Protein AF-A0A316GVS4-F1 (afdb_monomer_lite)

Foldseek 3Di:
DDPDDDPVRVVVVVVVPPPPQFDQLVNQCVVLVHDSVVSVVLCVVQNRGDVSSVVVSVVDDDD

Sequence (63 aa):
MFSVPDKRQLEMFEFLYVPADVYTDRALAKKYGLSRGQALGLMKLYGPSRPRLDRVMAAQPYP

Radius of gyration: 14.26 Å; chains: 1; bounding box: 35×37×25 Å

pLDDT: mean 70.12, std 10.69, range [44.19, 86.56]

Secondary structure (DSSP, 8-state):
--PPPPHHHHHHHHHHHS-TT---HHHHHHHHT--HHHHHHHHHHH-S-HHHHHHHHHHS---

Structure (mmCIF, N/CA/C/O backbone):
data_AF-A0A316GVS4-F1
#
_entry.id   AF-A0A316GVS4-F1
#
loop_
_atom_site.group_PDB
_atom_site.id
_atom_site.type_symbol
_atom_site.label_atom_id
_atom_site.label_alt_id
_atom_site.label_comp_id
_atom_site.label_asym_id
_atom_site.label_entity_id
_atom_site.label_seq_id
_atom_site.pdbx_PDB_ins_code
_atom_site.Cartn_x
_atom_site.Cartn_y
_atom_site.Cartn_z
_atom_site.occupancy
_atom_site.B_iso_or_equiv
_atom_site.auth_seq_id
_atom_site.auth_comp_id
_atom_site.auth_asym_id
_atom_site.auth_atom_id
_atom_site.pdbx_PDB_model_num
ATOM 1 N N . MET A 1 1 ? 22.542 25.646 -15.673 1.00 44.19 1 MET A N 1
ATOM 2 C CA . MET A 1 1 ? 21.141 25.801 -16.119 1.00 44.19 1 MET A CA 1
ATOM 3 C C . MET A 1 1 ? 20.375 24.632 -15.513 1.00 44.19 1 MET A C 1
ATOM 5 O O . MET A 1 1 ? 20.659 23.504 -15.889 1.00 44.19 1 MET A O 1
ATOM 9 N N . PHE A 1 2 ? 19.560 24.847 -14.476 1.00 53.91 2 PHE A N 1
ATOM 10 C CA . PHE A 1 2 ? 18.821 23.743 -13.849 1.00 53.91 2 PHE A CA 1
ATOM 11 C C . PHE A 1 2 ? 17.669 23.356 -14.780 1.00 53.91 2 PHE A C 1
ATOM 13 O O . PHE A 1 2 ? 16.771 24.166 -15.003 1.00 53.91 2 PHE A O 1
ATOM 20 N N . SER A 1 3 ? 17.740 22.164 -15.381 1.00 62.94 3 SER A N 1
ATOM 21 C CA . SER A 1 3 ? 16.642 21.620 -16.184 1.00 62.94 3 SER A CA 1
ATOM 22 C C . SER A 1 3 ? 15.387 21.545 -15.328 1.00 62.94 3 SER A C 1
ATOM 24 O O . SER A 1 3 ? 15.422 21.000 -14.225 1.00 62.94 3 SER A O 1
ATOM 26 N N . VAL A 1 4 ? 14.286 22.087 -15.848 1.00 65.06 4 VAL A N 1
ATOM 27 C CA . VAL A 1 4 ? 12.958 21.890 -15.266 1.00 65.06 4 VAL A CA 1
ATOM 28 C C . VAL A 1 4 ? 12.721 20.379 -15.215 1.00 65.06 4 VAL A C 1
ATOM 30 O O . VAL A 1 4 ? 12.829 19.738 -16.264 1.00 65.06 4 VAL A O 1
ATOM 33 N N . PRO A 1 5 ? 12.477 19.791 -14.031 1.00 66.88 5 PRO A N 1
ATOM 34 C CA . PRO A 1 5 ? 12.302 18.355 -13.925 1.00 66.88 5 PRO A CA 1
ATOM 35 C C . PRO A 1 5 ? 11.123 17.916 -14.792 1.00 66.88 5 PRO A C 1
ATOM 37 O O . PRO A 1 5 ? 10.043 18.512 -14.753 1.00 66.88 5 PRO A O 1
ATOM 40 N N . ASP A 1 6 ? 11.358 16.881 -15.594 1.00 74.94 6 ASP A N 1
ATOM 41 C CA . ASP A 1 6 ? 10.326 16.268 -16.425 1.00 74.94 6 ASP A CA 1
ATOM 42 C C . ASP A 1 6 ? 9.192 15.749 -15.522 1.00 74.94 6 ASP A C 1
ATOM 44 O O . ASP A 1 6 ? 9.417 15.384 -14.364 1.00 74.94 6 ASP A O 1
ATOM 48 N N . LYS A 1 7 ? 7.957 15.683 -16.030 1.00 67.06 7 LYS A N 1
ATOM 49 C CA . LYS A 1 7 ? 6.788 15.223 -15.254 1.00 67.06 7 LYS A CA 1
ATOM 50 C C . LYS A 1 7 ? 7.038 13.858 -14.608 1.00 67.06 7 LYS A C 1
ATOM 52 O O . LYS A 1 7 ? 6.653 13.637 -13.467 1.00 67.06 7 LYS A O 1
ATOM 57 N N . ARG A 1 8 ? 7.772 12.983 -15.301 1.00 62.16 8 ARG A N 1
ATOM 58 C CA . ARG A 1 8 ? 8.198 11.671 -14.791 1.00 62.16 8 ARG A CA 1
ATOM 59 C C . ARG A 1 8 ? 9.157 11.768 -13.606 1.00 62.16 8 ARG A C 1
ATOM 61 O O . ARG A 1 8 ? 9.101 10.940 -12.704 1.00 62.16 8 ARG A O 1
ATOM 68 N N . GLN A 1 9 ? 10.033 12.770 -13.597 1.00 65.50 9 GLN A N 1
ATOM 69 C CA . GLN A 1 9 ? 10.945 13.023 -12.483 1.00 65.50 9 GLN A CA 1
ATOM 70 C C . GLN A 1 9 ? 10.175 13.560 -11.277 1.00 65.50 9 GLN A C 1
ATOM 72 O O . GLN A 1 9 ? 10.407 13.091 -10.169 1.00 65.50 9 GLN A O 1
ATOM 77 N N . LEU A 1 10 ? 9.212 14.462 -11.486 1.00 66.44 10 LEU A N 1
ATOM 78 C CA . LEU A 1 10 ? 8.324 14.943 -10.421 1.00 66.44 10 LEU A CA 1
ATOM 79 C C . LEU A 1 10 ? 7.487 13.809 -9.811 1.00 66.44 10 LEU A C 1
ATOM 81 O O . LEU A 1 10 ? 7.428 13.693 -8.591 1.00 66.44 10 LEU A O 1
ATOM 85 N N . GLU A 1 11 ? 6.919 12.925 -10.633 1.00 60.56 11 GLU A N 1
ATOM 86 C CA . GLU A 1 11 ? 6.198 11.730 -10.165 1.00 60.56 11 GLU A CA 1
ATOM 87 C C . GLU A 1 11 ? 7.102 10.769 -9.379 1.00 60.56 11 GLU A C 1
ATOM 89 O O . GLU A 1 11 ? 6.680 10.176 -8.384 1.00 60.56 11 GLU A O 1
ATOM 94 N N . MET A 1 12 ? 8.360 10.621 -9.804 1.00 60.16 12 MET A N 1
ATOM 95 C CA . MET A 1 12 ? 9.348 9.812 -9.094 1.00 60.16 12 MET A CA 1
ATOM 96 C C . MET A 1 12 ? 9.717 10.437 -7.745 1.00 60.16 12 MET A C 1
ATOM 98 O O . MET A 1 12 ? 9.810 9.721 -6.751 1.00 60.16 12 MET A O 1
ATOM 102 N N . PHE A 1 13 ? 9.880 11.761 -7.684 1.00 61.00 13 PHE A N 1
ATOM 103 C CA . PHE A 1 13 ? 10.118 12.466 -6.427 1.00 61.00 13 PHE A CA 1
ATOM 104 C C . PHE A 1 13 ? 8.912 12.370 -5.495 1.00 61.00 13 PHE A C 1
ATOM 106 O O . PHE A 1 13 ? 9.105 12.061 -4.325 1.00 61.00 13 PHE A O 1
ATOM 113 N N . GLU A 1 14 ? 7.681 12.529 -5.989 1.00 59.84 14 GLU A N 1
ATOM 114 C CA . GLU A 1 14 ? 6.476 12.285 -5.185 1.00 59.84 14 GLU A CA 1
ATOM 115 C C . GLU A 1 14 ? 6.481 10.864 -4.605 1.00 59.84 14 GLU A C 1
ATOM 117 O O . GLU A 1 14 ? 6.242 10.692 -3.415 1.00 59.84 14 GLU A O 1
ATOM 122 N N . PHE A 1 15 ? 6.822 9.848 -5.403 1.00 57.38 15 PHE A N 1
ATOM 123 C CA . PHE A 1 15 ? 6.895 8.460 -4.938 1.00 57.38 15 PHE A CA 1
ATOM 124 C C . PHE A 1 15 ? 7.981 8.222 -3.874 1.00 57.38 15 PHE A C 1
ATOM 126 O O . PHE A 1 15 ? 7.763 7.436 -2.955 1.00 57.38 15 PHE A O 1
ATOM 133 N N . LEU A 1 16 ? 9.131 8.893 -3.985 1.00 55.91 16 LEU A N 1
ATOM 134 C CA . LEU A 1 16 ? 10.259 8.762 -3.053 1.00 55.91 16 LEU A CA 1
ATOM 135 C C . LEU A 1 16 ? 10.082 9.584 -1.765 1.00 55.91 16 LEU A C 1
ATOM 137 O O . LEU A 1 16 ? 10.623 9.206 -0.729 1.00 55.91 16 LEU A O 1
ATOM 141 N N . TYR A 1 17 ? 9.344 10.697 -1.828 1.00 53.16 17 TYR A N 1
ATOM 142 C CA . TYR A 1 17 ? 9.084 11.585 -0.689 1.00 53.16 17 TYR A CA 1
ATOM 143 C C . TYR A 1 17 ? 7.797 11.263 0.067 1.00 53.16 17 TYR A C 1
ATOM 145 O O . TYR A 1 17 ? 7.599 11.799 1.158 1.00 53.16 17 TYR A O 1
ATOM 153 N N . VAL A 1 18 ? 6.924 10.398 -0.462 1.00 55.97 18 VAL A N 1
ATOM 154 C CA . VAL A 1 18 ? 5.851 9.826 0.354 1.00 55.97 18 VAL A CA 1
ATOM 155 C C . VAL A 1 18 ? 6.539 8.981 1.430 1.00 55.97 18 VAL A C 1
ATOM 157 O O . VAL A 1 18 ? 7.202 7.999 1.087 1.00 55.97 18 VAL A O 1
ATOM 160 N N . PRO A 1 19 ? 6.420 9.335 2.724 1.00 53.56 19 PRO A N 1
ATOM 161 C CA . PRO A 1 19 ? 6.937 8.487 3.785 1.00 53.56 19 PRO A CA 1
ATOM 162 C C . PRO A 1 19 ? 6.361 7.092 3.564 1.00 53.56 19 PRO A C 1
ATOM 164 O O . PRO A 1 19 ? 5.169 6.973 3.279 1.00 53.56 19 PRO A O 1
ATOM 167 N N . ALA A 1 20 ? 7.163 6.037 3.707 1.00 53.91 20 ALA A N 1
ATOM 168 C CA . ALA A 1 20 ? 6.711 4.652 3.526 1.00 53.91 20 ALA A CA 1
ATOM 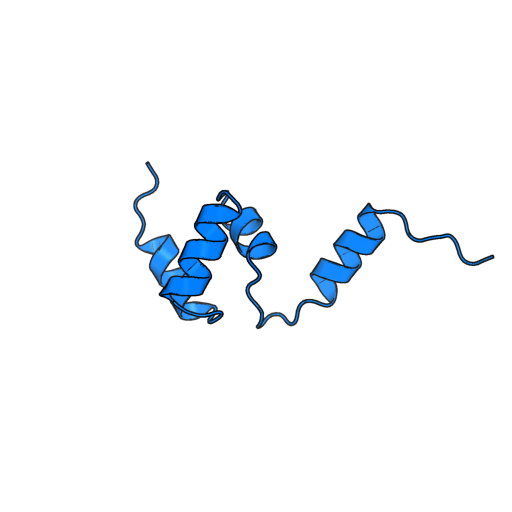169 C C . ALA A 1 20 ? 5.485 4.270 4.401 1.00 53.91 20 ALA A C 1
ATOM 171 O O . ALA A 1 20 ? 4.881 3.211 4.200 1.00 53.91 20 ALA A O 1
ATOM 172 N N . ASP A 1 21 ? 5.111 5.154 5.332 1.00 53.91 21 ASP A N 1
ATOM 173 C CA . ASP A 1 21 ? 3.967 5.090 6.235 1.00 53.91 21 ASP A CA 1
ATOM 174 C C . ASP A 1 21 ? 2.689 5.795 5.742 1.00 53.91 21 ASP A C 1
ATOM 176 O O . ASP A 1 21 ? 1.625 5.579 6.324 1.00 53.91 21 ASP A O 1
ATOM 180 N N . VAL A 1 22 ? 2.728 6.602 4.675 1.00 63.50 22 VAL A N 1
ATOM 181 C CA . VAL A 1 22 ? 1.533 7.287 4.151 1.00 63.50 22 VAL A CA 1
ATOM 182 C C . VAL A 1 22 ? 1.017 6.551 2.921 1.00 63.50 22 VAL A C 1
ATOM 184 O O . VAL A 1 22 ? 1.428 6.797 1.788 1.00 63.50 22 VAL A O 1
ATOM 187 N N . TYR A 1 23 ? 0.069 5.640 3.136 1.00 68.75 23 TYR A N 1
ATOM 188 C CA . TYR A 1 23 ? -0.706 5.067 2.039 1.00 68.75 23 TYR A CA 1
ATOM 189 C C . TYR A 1 23 ? -1.553 6.171 1.418 1.00 68.75 23 TYR A C 1
ATOM 191 O O . TYR A 1 23 ? -2.541 6.590 2.007 1.00 68.75 23 TYR A O 1
ATOM 199 N N . THR A 1 24 ? -1.152 6.663 0.248 1.00 76.12 24 THR A N 1
ATOM 200 C CA . THR A 1 24 ? -1.968 7.576 -0.556 1.00 76.12 24 THR A CA 1
ATOM 201 C C . THR A 1 24 ? -2.933 6.786 -1.435 1.00 76.12 24 THR A C 1
ATOM 203 O O . THR A 1 24 ? -2.671 5.639 -1.808 1.00 76.12 24 THR A O 1
ATOM 206 N N . ASP A 1 25 ? -4.044 7.413 -1.813 1.00 78.81 25 ASP A N 1
ATOM 207 C CA . ASP A 1 25 ? -5.057 6.838 -2.702 1.00 78.81 25 ASP A CA 1
ATOM 208 C C . ASP A 1 25 ? -4.443 6.442 -4.052 1.00 78.81 25 ASP A C 1
ATOM 210 O O . ASP A 1 25 ? -4.764 5.391 -4.603 1.00 78.81 25 ASP A O 1
ATOM 214 N N . ARG A 1 26 ? -3.491 7.239 -4.551 1.00 79.31 26 ARG A N 1
ATOM 215 C CA . ARG A 1 26 ? -2.715 6.942 -5.764 1.00 79.31 26 ARG A CA 1
ATOM 216 C C . ARG A 1 26 ? -1.822 5.711 -5.611 1.00 79.31 26 ARG A C 1
ATOM 218 O O . ARG A 1 26 ? -1.825 4.850 -6.490 1.00 79.31 26 ARG A O 1
ATOM 225 N N . ALA A 1 27 ? -1.055 5.622 -4.524 1.00 78.31 27 ALA A N 1
ATOM 226 C CA . ALA A 1 27 ? -0.165 4.485 -4.289 1.00 78.31 27 ALA A CA 1
ATOM 227 C C . ALA A 1 27 ? -0.960 3.185 -4.113 1.00 78.31 27 ALA A C 1
ATOM 229 O O . ALA A 1 27 ? -0.592 2.153 -4.674 1.00 78.31 27 ALA A O 1
ATOM 2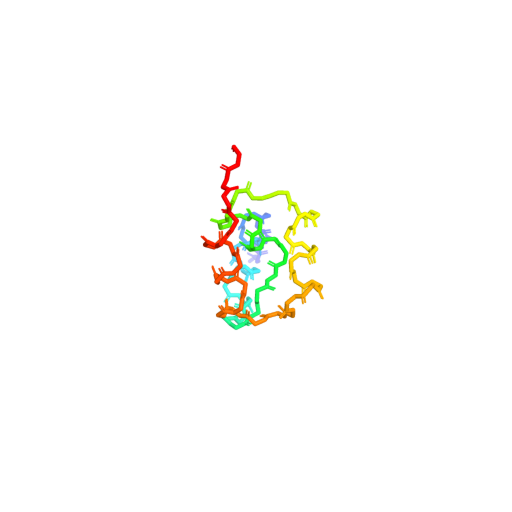30 N N . LEU A 1 28 ? -2.084 3.252 -3.396 1.00 78.44 28 LEU A N 1
ATOM 231 C CA . LEU A 1 28 ? -2.976 2.120 -3.177 1.00 78.44 28 LEU A CA 1
ATOM 232 C C . LEU A 1 28 ? -3.666 1.681 -4.479 1.00 78.44 28 LEU A C 1
ATOM 234 O O . LEU A 1 28 ? -3.674 0.491 -4.786 1.00 78.44 28 LEU A O 1
ATOM 238 N N . ALA A 1 29 ? -4.155 2.634 -5.279 1.00 82.62 29 ALA A N 1
ATOM 239 C CA . ALA A 1 29 ? -4.709 2.371 -6.607 1.00 82.62 29 ALA A CA 1
ATOM 240 C C . ALA A 1 29 ? -3.700 1.662 -7.520 1.00 82.62 29 ALA A C 1
ATOM 242 O O . ALA A 1 29 ? -4.018 0.637 -8.117 1.00 82.62 29 ALA A O 1
ATOM 243 N N . LYS A 1 30 ? -2.455 2.152 -7.569 1.00 80.38 30 LYS A 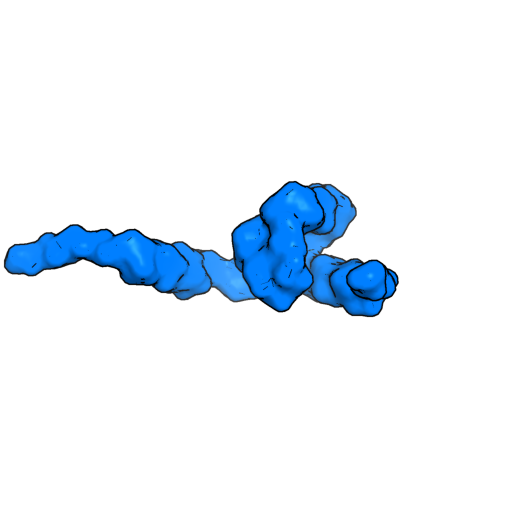N 1
ATOM 244 C CA . LYS A 1 30 ? -1.390 1.554 -8.387 1.00 80.38 30 LYS A CA 1
ATOM 245 C C . LYS A 1 30 ? -0.979 0.161 -7.899 1.00 80.38 30 LYS A C 1
ATOM 247 O O . LYS A 1 30 ? -0.786 -0.727 -8.720 1.00 80.38 30 LYS A O 1
ATOM 252 N N . LYS A 1 31 ? -0.834 -0.031 -6.584 1.00 78.94 31 LYS A N 1
ATOM 253 C CA . LYS A 1 31 ? -0.380 -1.298 -5.980 1.00 78.94 31 LYS A CA 1
ATOM 254 C C . LYS A 1 31 ? -1.387 -2.434 -6.177 1.00 78.94 31 LYS A C 1
ATOM 256 O O . LYS A 1 31 ? -0.972 -3.565 -6.392 1.00 78.94 31 LYS A O 1
ATOM 261 N N . TYR A 1 32 ? -2.680 -2.124 -6.099 1.00 77.44 32 TYR A N 1
ATOM 262 C CA . TYR A 1 32 ? -3.761 -3.116 -6.114 1.00 77.44 32 TYR A CA 1
ATOM 263 C C . TYR A 1 32 ? -4.625 -3.079 -7.382 1.00 77.44 32 TYR A C 1
ATOM 265 O O . TYR A 1 32 ? -5.662 -3.728 -7.435 1.00 77.44 32 TYR A O 1
ATOM 273 N N . GLY A 1 33 ? -4.229 -2.310 -8.403 1.00 80.81 33 GLY A N 1
ATOM 274 C CA . GLY A 1 33 ? -4.984 -2.196 -9.656 1.00 80.81 33 GLY A CA 1
ATOM 275 C C . GLY A 1 33 ? -6.384 -1.593 -9.488 1.00 80.81 33 GLY A C 1
ATOM 276 O O . GLY A 1 33 ? -7.273 -1.866 -10.288 1.00 80.81 33 GLY A O 1
ATOM 277 N N . LEU A 1 34 ? -6.600 -0.793 -8.441 1.00 82.38 34 LEU A N 1
ATOM 278 C CA . LEU A 1 34 ? -7.903 -0.215 -8.121 1.00 82.38 34 LEU A CA 1
ATOM 279 C C . LEU A 1 34 ? -8.110 1.127 -8.817 1.00 82.38 34 LEU A C 1
ATOM 281 O O . LEU A 1 34 ? -7.164 1.858 -9.121 1.00 82.38 34 LEU A O 1
ATOM 285 N N . SER A 1 35 ? -9.373 1.524 -8.959 1.00 86.56 35 SER A N 1
ATOM 286 C CA . SER A 1 35 ? -9.683 2.921 -9.246 1.00 86.56 35 SER A CA 1
ATOM 287 C C . SER A 1 35 ? -9.307 3.812 -8.058 1.00 86.56 35 SER A C 1
ATOM 289 O O . SER A 1 35 ? -9.372 3.418 -6.888 1.00 86.56 35 SER A O 1
ATOM 291 N N . ARG A 1 36 ? -8.981 5.073 -8.350 1.00 80.69 36 ARG A N 1
ATOM 292 C CA . ARG A 1 36 ? -8.678 6.077 -7.322 1.00 80.69 36 ARG A CA 1
ATOM 293 C C . ARG A 1 36 ? -9.823 6.253 -6.312 1.00 80.69 36 ARG A C 1
ATOM 295 O O . ARG A 1 36 ? -9.570 6.463 -5.131 1.00 80.69 36 ARG A O 1
ATOM 302 N N . GLY A 1 37 ? -11.074 6.117 -6.762 1.00 83.38 37 GLY A N 1
ATOM 303 C CA . GLY A 1 37 ? -12.260 6.177 -5.904 1.00 83.38 37 GLY A CA 1
ATOM 304 C C . GLY A 1 37 ? -12.357 5.003 -4.927 1.00 83.38 37 GLY A C 1
ATOM 305 O O . GLY A 1 37 ? -12.621 5.217 -3.745 1.00 83.38 37 GLY A O 1
ATOM 306 N N . GLN A 1 38 ? -12.074 3.782 -5.388 1.00 83.62 38 GLN A N 1
ATOM 307 C CA . GLN A 1 38 ? -12.023 2.593 -4.526 1.00 83.62 38 GLN A CA 1
ATOM 308 C C . GLN A 1 38 ? -10.902 2.711 -3.491 1.00 83.62 38 GLN A C 1
ATOM 310 O O . GLN A 1 38 ? -11.133 2.495 -2.302 1.00 83.62 38 GLN A O 1
ATOM 315 N N . ALA A 1 39 ? -9.713 3.138 -3.922 1.00 82.62 39 ALA A N 1
ATOM 316 C CA . ALA A 1 39 ? -8.586 3.364 -3.028 1.00 82.62 39 ALA A CA 1
ATOM 317 C C . ALA A 1 39 ? -8.900 4.421 -1.950 1.00 82.62 39 ALA A C 1
ATOM 319 O O . ALA A 1 39 ? -8.649 4.197 -0.764 1.00 82.62 39 ALA A O 1
ATOM 320 N N . LEU A 1 40 ? -9.523 5.539 -2.337 1.00 84.00 40 LEU A N 1
ATOM 321 C CA . LEU A 1 40 ? -9.958 6.577 -1.402 1.00 84.00 40 LEU A CA 1
ATOM 322 C C . LEU A 1 40 ? -11.030 6.069 -0.427 1.00 84.00 40 LEU A C 1
ATOM 324 O O . LEU A 1 40 ? -10.985 6.394 0.760 1.00 84.00 40 LEU A O 1
ATOM 328 N N . GLY A 1 41 ? -11.986 5.269 -0.906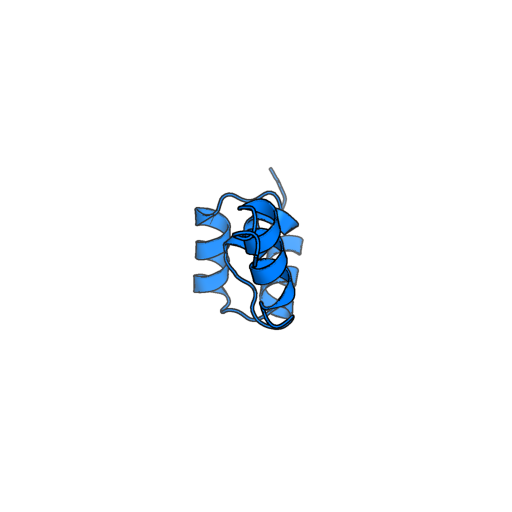 1.00 83.44 41 GLY A N 1
ATOM 329 C CA . GLY A 1 41 ? -13.003 4.641 -0.061 1.00 83.44 41 GLY A CA 1
ATOM 330 C C . GLY A 1 41 ? -12.380 3.755 1.018 1.00 83.44 41 GLY A C 1
ATOM 331 O O . GLY A 1 41 ? -12.743 3.848 2.188 1.00 83.44 41 GLY A O 1
ATOM 332 N N . LEU A 1 42 ? -11.368 2.974 0.651 1.00 80.19 42 LEU A N 1
ATOM 333 C CA . LEU A 1 42 ? -10.663 2.080 1.570 1.00 80.19 42 LEU A CA 1
ATOM 334 C C . LEU A 1 42 ? -9.861 2.860 2.615 1.00 80.19 42 LEU A C 1
ATOM 336 O O . LEU A 1 42 ? -9.920 2.543 3.802 1.00 80.19 42 LEU A O 1
ATOM 340 N N . MET A 1 43 ? -9.210 3.949 2.214 1.00 80.00 43 MET A N 1
ATOM 341 C CA . MET A 1 43 ? -8.550 4.848 3.161 1.00 80.00 43 MET A CA 1
ATOM 342 C C . MET A 1 43 ? -9.526 5.517 4.134 1.00 80.00 43 MET A C 1
ATOM 344 O O . MET A 1 43 ? -9.204 5.653 5.313 1.00 80.00 43 MET A O 1
ATOM 348 N N . LYS A 1 44 ? -10.719 5.917 3.676 1.00 80.31 44 LYS A N 1
ATOM 349 C CA . LYS A 1 44 ? -11.754 6.493 4.551 1.00 80.31 44 LYS A CA 1
ATOM 350 C C . LYS A 1 44 ? -12.298 5.476 5.555 1.00 80.31 44 LYS A C 1
ATOM 352 O O . LYS A 1 44 ? -12.532 5.836 6.702 1.00 80.31 44 LYS A O 1
ATOM 357 N N . LEU A 1 45 ? -12.490 4.228 5.132 1.00 78.62 45 LEU A N 1
ATOM 358 C CA . LEU A 1 45 ? -13.054 3.170 5.973 1.00 78.62 45 LEU A CA 1
ATOM 359 C C . LEU A 1 45 ? -12.065 2.656 7.028 1.00 78.62 45 LEU A C 1
ATOM 361 O O . LEU A 1 45 ? -12.462 2.385 8.158 1.00 78.62 45 LEU A O 1
ATOM 365 N N . TYR A 1 46 ? -10.785 2.521 6.675 1.00 73.94 46 TYR A N 1
ATOM 366 C CA . TYR A 1 46 ? -9.798 1.832 7.519 1.00 73.94 46 TYR A CA 1
ATOM 367 C C . TYR A 1 46 ? -8.699 2.747 8.080 1.00 73.94 46 TYR A C 1
ATOM 369 O O . TYR A 1 46 ? -7.898 2.320 8.923 1.00 73.94 46 TYR A O 1
ATOM 377 N N . GLY A 1 47 ? -8.690 4.013 7.662 1.00 67.62 47 GLY A N 1
ATOM 378 C CA . GLY A 1 47 ? -7.637 4.977 7.953 1.00 67.62 47 GLY A CA 1
ATOM 379 C C . GLY A 1 47 ? -6.383 4.749 7.097 1.00 67.62 47 GLY A C 1
ATOM 380 O O . GLY A 1 47 ? -6.277 3.752 6.382 1.00 67.62 47 GLY A O 1
ATOM 381 N N . PRO A 1 48 ? -5.380 5.638 7.188 1.00 66.94 48 PRO A N 1
ATOM 382 C CA . PRO A 1 48 ? -4.157 5.574 6.378 1.00 66.94 48 PRO A CA 1
ATOM 383 C C . PRO A 1 48 ? -3.185 4.448 6.794 1.00 66.94 48 PRO A C 1
ATOM 385 O O . PRO A 1 48 ? -2.040 4.419 6.355 1.00 66.94 48 PRO A O 1
ATOM 388 N N . SER A 1 49 ? -3.606 3.522 7.661 1.00 70.50 49 SER A N 1
ATOM 389 C CA . SER A 1 49 ? -2.726 2.513 8.252 1.00 70.50 49 SER A CA 1
ATOM 390 C C . SER A 1 49 ? -2.506 1.323 7.315 1.00 70.50 49 SER A C 1
ATOM 392 O O . SER A 1 49 ? -3.433 0.559 7.024 1.00 70.50 49 SER A O 1
ATOM 394 N N . ARG A 1 50 ? -1.245 1.122 6.913 1.00 70.38 50 ARG A N 1
ATOM 395 C CA . ARG A 1 50 ? -0.783 0.035 6.034 1.00 70.38 50 ARG A CA 1
ATOM 396 C C . ARG A 1 50 ? -1.325 -1.359 6.396 1.00 70.38 50 ARG A C 1
ATOM 398 O O . ARG A 1 50 ? -1.919 -1.988 5.523 1.00 70.38 50 ARG A O 1
ATOM 405 N N . PRO A 1 51 ? -1.189 -1.863 7.642 1.00 71.88 51 PRO A N 1
ATOM 406 C CA . PRO A 1 51 ? -1.582 -3.239 7.955 1.00 71.88 51 PRO A CA 1
ATOM 407 C C . PRO A 1 51 ? -3.093 -3.466 7.864 1.00 71.88 51 PRO A C 1
ATOM 409 O O . PRO A 1 51 ? -3.538 -4.573 7.565 1.00 71.88 51 PRO A O 1
ATOM 412 N N . ARG A 1 52 ? -3.892 -2.422 8.124 1.00 70.94 52 ARG A N 1
ATOM 413 C CA . ARG A 1 52 ? -5.353 -2.498 8.016 1.00 70.94 52 ARG A CA 1
ATOM 414 C C . ARG A 1 52 ? -5.781 -2.562 6.558 1.00 70.94 52 ARG A C 1
ATOM 416 O O . ARG A 1 52 ? -6.581 -3.422 6.210 1.00 70.94 52 ARG A O 1
ATOM 423 N N . LEU A 1 53 ? -5.211 -1.700 5.719 1.00 74.31 53 LEU A N 1
ATOM 424 C CA . LEU A 1 53 ? -5.515 -1.663 4.290 1.00 74.31 53 LEU A CA 1
ATOM 425 C C . LEU A 1 53 ? -5.105 -2.966 3.596 1.00 74.31 53 LEU A C 1
ATOM 427 O O . LEU A 1 53 ? -5.919 -3.549 2.890 1.00 74.31 53 LEU A O 1
ATOM 431 N N . ASP A 1 54 ? -3.899 -3.473 3.859 1.00 76.19 54 ASP A N 1
ATOM 432 C CA . ASP A 1 54 ? -3.411 -4.717 3.250 1.00 76.19 54 ASP A CA 1
ATOM 433 C C . ASP A 1 54 ? -4.288 -5.928 3.640 1.00 76.19 54 ASP A C 1
ATOM 435 O O . ASP A 1 54 ? -4.614 -6.758 2.789 1.00 76.19 54 ASP A O 1
ATOM 439 N N . ARG A 1 55 ? -4.757 -6.001 4.897 1.00 79.25 55 ARG A N 1
ATOM 440 C CA . ARG A 1 55 ? -5.687 -7.053 5.350 1.00 79.25 55 ARG A CA 1
ATOM 441 C C . ARG A 1 55 ? -7.035 -6.984 4.636 1.00 79.25 55 ARG A C 1
ATOM 443 O O . ARG A 1 55 ? -7.595 -8.019 4.295 1.00 79.25 55 ARG A O 1
ATOM 450 N N . VAL A 1 56 ? -7.562 -5.781 4.432 1.00 76.81 56 VAL A N 1
ATOM 451 C CA . VAL A 1 56 ? -8.845 -5.585 3.748 1.00 76.81 56 VAL A CA 1
ATOM 452 C C . VAL A 1 56 ? -8.737 -5.976 2.283 1.00 76.81 56 VAL A C 1
ATOM 454 O O . VAL A 1 56 ? -9.628 -6.654 1.790 1.00 76.81 56 VAL A O 1
ATOM 457 N N . MET A 1 57 ? -7.645 -5.614 1.606 1.00 74.56 57 MET A N 1
ATOM 458 C CA . MET A 1 57 ? -7.425 -6.023 0.213 1.00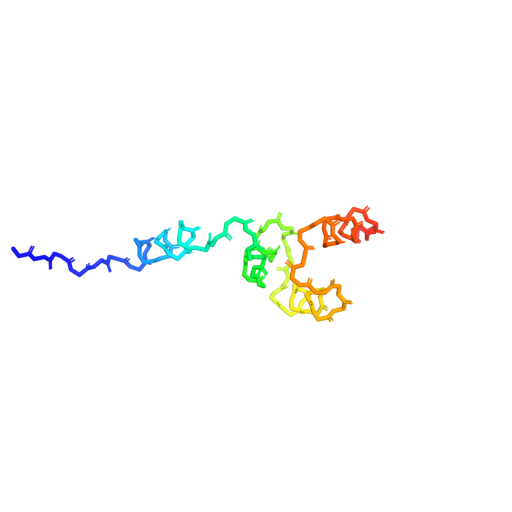 74.56 57 MET A CA 1
ATOM 459 C C . MET A 1 57 ? -7.321 -7.535 0.078 1.00 74.56 57 MET A C 1
ATOM 461 O O . MET A 1 57 ? -7.926 -8.105 -0.818 1.00 74.56 57 MET A O 1
ATOM 465 N N . ALA A 1 58 ? -6.596 -8.191 0.986 1.00 79.00 58 ALA A N 1
ATOM 466 C CA . ALA A 1 58 ? -6.499 -9.648 0.996 1.00 79.00 58 ALA A CA 1
ATOM 467 C C . ALA A 1 58 ? -7.850 -10.332 1.278 1.00 79.00 58 ALA A C 1
ATOM 469 O O . ALA A 1 58 ? -8.056 -11.473 0.877 1.00 79.00 58 ALA A O 1
ATOM 470 N N . ALA A 1 59 ? -8.757 -9.641 1.974 1.00 76.19 59 ALA A N 1
ATOM 471 C CA . ALA A 1 59 ? -10.100 -10.121 2.275 1.00 76.19 59 ALA A CA 1
ATOM 472 C C . ALA A 1 59 ? -11.127 -9.800 1.180 1.00 76.19 59 ALA A C 1
ATOM 474 O O . ALA A 1 59 ? -12.206 -10.389 1.200 1.00 76.19 59 ALA A O 1
ATOM 475 N N . GLN A 1 60 ? -10.838 -8.881 0.250 1.00 68.56 60 GLN A N 1
ATOM 476 C CA . GLN A 1 60 ? -11.709 -8.666 -0.900 1.00 68.56 60 GLN A CA 1
ATOM 477 C C . GLN A 1 60 ? -11.476 -9.793 -1.911 1.00 68.56 60 GLN A C 1
ATOM 479 O O . GLN A 1 60 ? -10.378 -9.891 -2.463 1.00 68.56 60 GLN A O 1
ATOM 484 N N . PRO A 1 61 ? -12.477 -10.651 -2.178 1.00 55.38 61 PRO A N 1
ATOM 485 C CA . PRO A 1 61 ? -12.417 -11.515 -3.342 1.00 55.38 61 PRO A CA 1
ATOM 486 C C . PRO A 1 61 ? -12.433 -10.598 -4.566 1.00 55.38 61 PRO A C 1
ATOM 488 O O . PRO A 1 61 ? -13.387 -9.845 -4.763 1.00 55.38 61 PRO A O 1
ATOM 491 N N . TYR A 1 62 ? -11.353 -10.604 -5.345 1.00 51.25 62 TYR A N 1
ATOM 492 C CA . TYR A 1 62 ? -11.356 -9.936 -6.643 1.00 51.25 62 TYR A CA 1
ATOM 493 C C . TYR A 1 62 ? -12.474 -10.566 -7.498 1.00 51.25 62 TYR A C 1
ATOM 495 O O . TYR A 1 62 ? -12.490 -11.796 -7.607 1.00 51.25 62 TYR A O 1
ATOM 503 N N . PRO A 1 63 ? -13.421 -9.780 -8.046 1.00 49.94 63 PRO A N 1
ATOM 504 C CA . PRO A 1 63 ? -14.298 -10.248 -9.114 1.00 49.94 63 PRO A CA 1
ATOM 505 C C . PRO A 1 63 ? -13.526 -10.451 -10.424 1.00 49.94 63 PRO A C 1
ATOM 507 O O . PRO A 1 63 ?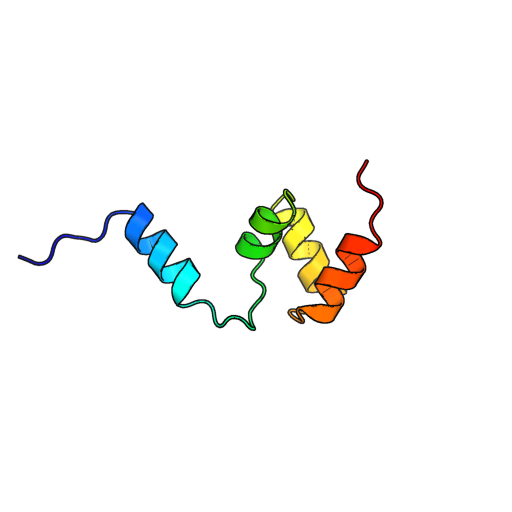 -12.519 -9.735 -10.642 1.00 49.94 63 PRO A O 1
#